Protein AF-A0A3B9KBN5-F1 (afdb_monomer)

pLDDT: mean 78.49, std 19.07, range [27.77, 95.31]

Structure (mmCIF, N/CA/C/O backbone):
data_AF-A0A3B9KBN5-F1
#
_entry.id   AF-A0A3B9KBN5-F1
#
loop_
_atom_site.group_PDB
_atom_site.id
_atom_site.type_symbol
_atom_site.label_atom_id
_atom_site.label_alt_id
_atom_site.label_comp_id
_atom_site.label_asym_id
_atom_site.label_entity_id
_atom_site.label_seq_id
_atom_site.pdbx_PDB_ins_code
_atom_site.Cartn_x
_atom_site.Cartn_y
_atom_site.Cartn_z
_atom_site.occupancy
_atom_site.B_iso_or_equiv
_atom_site.auth_seq_id
_atom_site.auth_comp_id
_atom_site.auth_asym_id
_atom_site.auth_atom_id
_atom_site.pdbx_PDB_model_num
ATOM 1 N N . MET A 1 1 ? -40.765 21.516 -0.594 1.00 43.62 1 MET A N 1
ATOM 2 C CA . MET A 1 1 ? -40.852 21.169 -2.028 1.00 43.62 1 MET A CA 1
ATOM 3 C C . MET A 1 1 ? -39.940 22.103 -2.797 1.00 43.62 1 MET A C 1
ATOM 5 O O . MET A 1 1 ? -40.285 23.264 -2.898 1.00 43.62 1 MET A O 1
ATOM 9 N N . GLN A 1 2 ? -38.782 21.609 -3.236 1.00 38.38 2 GLN A N 1
ATOM 10 C CA . GLN A 1 2 ? -38.141 21.842 -4.542 1.00 38.38 2 GLN A CA 1
ATOM 11 C C . GLN A 1 2 ? -36.671 21.422 -4.439 1.00 38.38 2 GLN A C 1
ATOM 13 O O . GLN A 1 2 ? -35.808 22.155 -3.969 1.00 38.38 2 GLN A O 1
ATOM 18 N N . ASN A 1 3 ? -36.448 20.170 -4.850 1.00 27.83 3 ASN A N 1
ATOM 19 C CA . ASN A 1 3 ? -35.170 19.643 -5.303 1.00 27.83 3 ASN A CA 1
ATOM 20 C C . ASN A 1 3 ? -34.614 20.549 -6.402 1.00 27.83 3 ASN A C 1
ATOM 22 O O . ASN A 1 3 ? -35.340 20.846 -7.351 1.00 27.83 3 ASN A O 1
ATOM 26 N N . ASN A 1 4 ? -33.321 20.859 -6.351 1.00 32.03 4 ASN A N 1
ATOM 27 C CA . ASN A 1 4 ? -32.584 21.077 -7.585 1.00 32.03 4 ASN A CA 1
ATOM 28 C C . ASN A 1 4 ? -31.226 20.376 -7.512 1.00 32.03 4 ASN A C 1
ATOM 30 O O . ASN A 1 4 ? -30.343 20.730 -6.733 1.00 32.03 4 ASN A O 1
ATOM 34 N N . LEU A 1 5 ? -31.157 19.301 -8.289 1.00 34.91 5 LEU A N 1
ATOM 35 C CA . LEU A 1 5 ? -30.059 18.368 -8.447 1.00 34.91 5 LEU A CA 1
ATOM 36 C C . LEU A 1 5 ? -29.021 19.035 -9.360 1.00 34.91 5 LEU A C 1
ATOM 38 O O . LEU A 1 5 ? -29.309 19.301 -10.525 1.00 34.91 5 LEU A O 1
ATOM 42 N N . ALA A 1 6 ? -27.832 19.333 -8.839 1.00 43.59 6 ALA A N 1
ATOM 43 C CA . ALA A 1 6 ? -26.711 19.752 -9.674 1.00 43.59 6 ALA A CA 1
ATOM 44 C C . ALA A 1 6 ? -26.262 18.573 -10.569 1.00 43.59 6 ALA A C 1
ATOM 46 O O . ALA A 1 6 ? -26.246 17.428 -10.102 1.00 43.59 6 ALA A O 1
ATOM 47 N N . PRO A 1 7 ? -25.926 18.818 -11.847 1.00 32.06 7 PRO A N 1
ATOM 48 C CA . PRO A 1 7 ? -25.673 17.765 -12.823 1.00 32.06 7 PRO A CA 1
ATOM 49 C C . PRO A 1 7 ? -24.363 17.019 -12.532 1.00 32.06 7 PRO 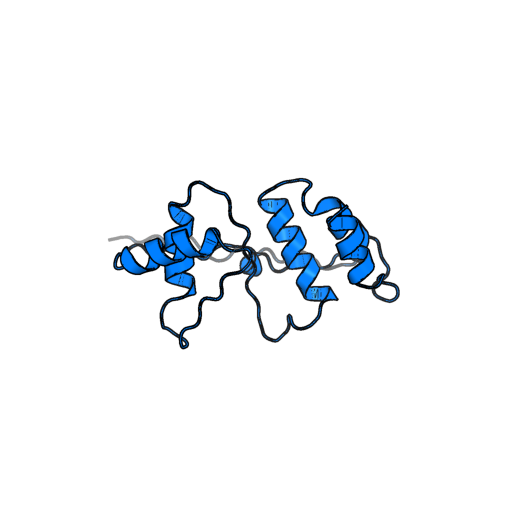A C 1
ATOM 51 O O . PRO A 1 7 ? -23.339 17.617 -12.210 1.00 32.06 7 PRO A O 1
ATOM 54 N N . ARG A 1 8 ? -24.424 15.690 -12.664 1.00 38.19 8 ARG A N 1
ATOM 55 C CA . ARG A 1 8 ? -23.350 14.717 -12.411 1.00 38.19 8 ARG A CA 1
ATOM 56 C C . ARG A 1 8 ? -22.562 14.307 -13.660 1.00 38.19 8 ARG A C 1
ATOM 58 O O . ARG A 1 8 ? -21.878 13.296 -13.610 1.00 38.19 8 ARG A O 1
ATOM 65 N N . ASP A 1 9 ? -22.592 15.092 -14.732 1.00 37.94 9 ASP A N 1
ATOM 66 C CA . ASP A 1 9 ? -21.928 14.730 -15.985 1.00 37.94 9 ASP A CA 1
ATOM 67 C C . ASP A 1 9 ? -21.061 15.876 -16.510 1.00 37.94 9 ASP A C 1
ATOM 69 O O . ASP A 1 9 ? -21.523 16.787 -17.191 1.00 37.94 9 ASP A O 1
ATOM 73 N N . ALA A 1 10 ? -19.773 15.805 -16.182 1.00 27.77 10 ALA A N 1
ATOM 74 C CA . ALA A 1 10 ? -18.708 16.500 -16.895 1.00 27.77 10 ALA A CA 1
ATOM 75 C C . ALA A 1 10 ? -17.450 15.617 -16.892 1.00 27.77 10 ALA A C 1
ATOM 77 O O . ALA A 1 10 ? -16.404 15.973 -16.354 1.00 27.77 10 ALA A O 1
ATOM 78 N N . LEU A 1 11 ? -17.565 14.420 -17.477 1.00 34.41 11 LEU A N 1
ATOM 79 C CA . LEU A 1 11 ? -16.399 13.697 -17.978 1.00 34.41 11 LEU A CA 1
ATOM 80 C C . LEU A 1 11 ? -15.958 14.413 -19.255 1.00 34.41 11 LEU A C 1
ATOM 82 O O . LEU A 1 11 ? -16.526 14.209 -20.328 1.00 34.41 11 LEU A O 1
ATOM 86 N N . ALA A 1 12 ? -14.985 15.311 -19.108 1.00 38.97 12 ALA A N 1
ATOM 87 C CA . ALA A 1 12 ?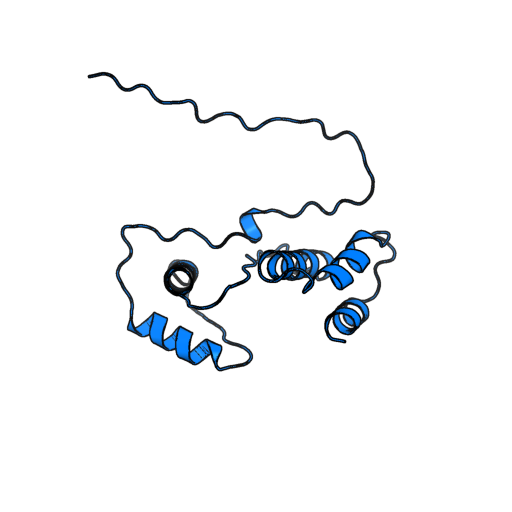 -14.330 15.963 -20.225 1.00 38.97 12 ALA A CA 1
ATOM 88 C C . ALA A 1 12 ? -13.713 14.893 -21.138 1.00 38.97 12 ALA A C 1
ATOM 90 O O . ALA A 1 12 ? -12.727 14.241 -20.799 1.00 38.97 12 ALA A O 1
ATOM 91 N N . SER A 1 13 ? -14.344 14.712 -22.296 1.00 40.00 13 SER A N 1
ATOM 92 C CA . SER A 1 13 ? -13.723 14.117 -23.470 1.00 40.00 13 SER A CA 1
ATOM 93 C C . SER A 1 13 ? -12.704 15.127 -23.994 1.00 40.00 13 SER A C 1
ATOM 95 O O . SER A 1 13 ? -13.081 16.223 -24.398 1.00 40.00 13 SER A O 1
ATOM 97 N N . GLY A 1 14 ? -11.425 14.771 -23.923 1.00 33.53 14 GLY A N 1
ATOM 98 C CA . GLY A 1 14 ? -10.310 15.541 -24.463 1.00 33.53 14 GLY A CA 1
ATOM 99 C C . GLY A 1 14 ? -9.365 14.608 -25.210 1.00 33.53 14 GLY A C 1
ATOM 100 O O . GLY A 1 14 ? -8.537 13.940 -24.603 1.00 33.53 14 GLY A O 1
ATOM 101 N N . ASP A 1 15 ? -9.578 14.520 -26.519 1.00 33.00 15 ASP A N 1
ATOM 102 C CA . ASP A 1 15 ? -8.578 14.412 -27.582 1.00 33.00 15 ASP A CA 1
ATOM 103 C C . ASP A 1 15 ? -7.315 13.580 -27.304 1.00 33.00 15 ASP A C 1
ATOM 105 O O . ASP A 1 15 ? -6.240 14.082 -26.982 1.00 33.00 15 ASP A O 1
ATOM 109 N N . THR A 1 16 ? -7.407 12.277 -27.571 1.00 42.69 16 THR A N 1
ATOM 110 C CA . THR A 1 16 ? -6.244 11.395 -27.733 1.00 42.69 16 THR A CA 1
ATOM 111 C C . THR A 1 16 ? -5.697 11.524 -29.154 1.00 42.69 16 THR A C 1
ATOM 113 O O . THR A 1 16 ? -6.005 10.730 -30.042 1.00 42.69 16 THR A O 1
ATOM 116 N N . LYS A 1 17 ? -4.850 12.532 -29.384 1.00 33.28 17 LYS A N 1
ATOM 117 C CA . LYS A 1 17 ? -3.999 12.589 -30.579 1.00 33.28 17 LYS A CA 1
ATOM 118 C C . LYS A 1 17 ? -2.528 12.730 -30.193 1.00 33.28 17 LYS A C 1
ATOM 120 O O . LYS A 1 17 ? -2.010 13.831 -30.111 1.00 33.28 17 LYS A O 1
ATOM 125 N N . GLY A 1 18 ? -1.916 11.558 -30.007 1.00 35.50 18 GLY A N 1
ATOM 126 C CA . GLY A 1 18 ? -0.501 11.223 -30.188 1.00 35.50 18 GLY A CA 1
ATOM 127 C C . GLY A 1 18 ? 0.533 12.027 -29.409 1.00 35.50 18 GLY A C 1
ATOM 128 O O . GLY A 1 18 ? 0.810 13.143 -29.810 1.00 35.50 18 GLY A O 1
ATOM 129 N N . LEU A 1 19 ? 1.190 11.387 -28.433 1.00 36.09 19 LEU A N 1
ATOM 130 C CA . LEU A 1 19 ? 2.587 11.610 -28.034 1.00 36.09 19 LEU A CA 1
ATOM 131 C C . LEU A 1 19 ? 3.127 10.324 -27.371 1.00 36.09 19 LEU A C 1
ATOM 133 O O . LEU A 1 19 ? 2.434 9.609 -26.654 1.00 36.09 19 LEU A O 1
ATOM 137 N N . THR A 1 20 ? 4.359 10.003 -27.717 1.00 38.78 20 THR A N 1
ATOM 138 C CA . THR A 1 20 ? 5.161 8.819 -27.412 1.00 38.78 20 THR A CA 1
ATOM 139 C C . THR A 1 20 ? 5.283 8.525 -25.902 1.00 38.78 20 THR A C 1
ATOM 141 O O . THR A 1 20 ? 5.641 9.410 -25.139 1.00 38.78 20 THR A O 1
ATOM 144 N N . GLY A 1 21 ? 5.068 7.276 -25.467 1.00 45.06 21 GLY A N 1
ATOM 145 C CA . GLY A 1 21 ? 5.679 6.734 -24.237 1.00 45.06 21 GLY A CA 1
ATOM 146 C C . GLY A 1 21 ? 5.040 7.020 -22.867 1.00 45.06 21 GLY A C 1
ATOM 147 O O . GLY A 1 21 ? 5.563 6.527 -21.870 1.00 45.06 21 GLY A O 1
ATOM 148 N N . GLU A 1 22 ? 3.919 7.735 -22.752 1.00 52.19 22 GLU A N 1
ATOM 149 C CA . GLU A 1 22 ? 3.298 7.939 -21.433 1.00 52.19 22 GLU A CA 1
ATOM 150 C C . GLU A 1 22 ? 2.517 6.697 -20.975 1.00 52.19 22 GLU A C 1
ATOM 152 O O . GLU A 1 22 ? 1.424 6.384 -21.455 1.00 52.19 22 GLU A O 1
ATOM 157 N N . ARG A 1 23 ? 3.081 5.958 -20.016 1.00 67.94 23 ARG A N 1
ATOM 158 C CA . ARG A 1 23 ? 2.383 4.854 -19.351 1.00 67.94 23 ARG A CA 1
ATOM 159 C C . ARG A 1 23 ? 1.262 5.419 -18.473 1.00 67.94 23 ARG A C 1
ATOM 161 O O . ARG A 1 23 ? 1.494 5.797 -17.328 1.00 67.94 23 ARG A O 1
ATOM 168 N N . LEU A 1 24 ? 0.045 5.457 -19.012 1.00 77.50 24 LEU A N 1
ATOM 169 C CA . LEU A 1 24 ? -1.150 5.886 -18.283 1.00 77.50 24 LEU A CA 1
ATOM 170 C C . LEU A 1 24 ? -1.410 4.963 -17.082 1.00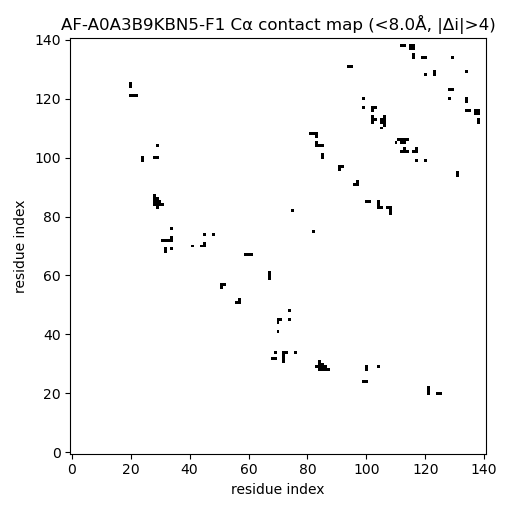 77.50 24 LEU A C 1
ATOM 172 O O . LEU A 1 24 ? -1.663 3.768 -17.240 1.00 77.50 24 LEU A O 1
ATOM 176 N N . LEU A 1 25 ? -1.358 5.531 -15.876 1.00 84.06 25 LEU A N 1
ATOM 177 C CA . LEU A 1 25 ? -1.688 4.839 -14.632 1.00 84.06 25 LEU A CA 1
ATOM 178 C C . LEU A 1 25 ? -3.112 5.161 -14.200 1.00 84.06 25 LEU A C 1
ATOM 180 O O . LEU A 1 25 ? -3.545 6.315 -14.215 1.00 84.06 25 LEU A O 1
ATOM 184 N N . LEU A 1 26 ? -3.829 4.141 -13.735 1.00 88.94 26 LEU A N 1
ATOM 185 C CA . LEU A 1 26 ? -5.162 4.339 -13.192 1.00 88.94 26 LEU A CA 1
ATOM 186 C C . LEU A 1 26 ? -5.075 4.908 -11.770 1.00 88.94 26 LEU A C 1
ATOM 188 O O . LEU A 1 26 ? -4.696 4.217 -10.826 1.00 88.94 26 LEU A O 1
ATOM 192 N N . VAL A 1 27 ? -5.469 6.171 -11.603 1.00 87.94 27 VAL A N 1
ATOM 193 C CA . VAL A 1 27 ? -5.372 6.886 -10.317 1.00 87.94 27 VAL A CA 1
ATOM 194 C C . VAL A 1 27 ? -6.157 6.196 -9.198 1.00 87.94 27 VAL A C 1
ATOM 196 O O . VAL A 1 27 ? -5.722 6.225 -8.049 1.00 87.94 27 VAL A O 1
ATOM 199 N N . THR A 1 28 ? -7.270 5.529 -9.514 1.00 89.62 28 THR A N 1
ATOM 200 C CA . THR A 1 28 ? -8.092 4.817 -8.522 1.00 89.62 28 THR A CA 1
ATOM 201 C C . THR A 1 28 ? -7.373 3.625 -7.891 1.00 89.62 28 THR A C 1
ATOM 203 O O . THR A 1 28 ? -7.668 3.292 -6.746 1.00 89.62 28 THR A O 1
ATOM 206 N N . LYS A 1 29 ? -6.381 3.025 -8.568 1.00 91.31 29 LYS A N 1
ATOM 207 C CA . LYS A 1 29 ? -5.532 1.982 -7.968 1.00 91.31 29 LYS A CA 1
ATOM 208 C C . LYS A 1 29 ? -4.626 2.524 -6.870 1.00 91.31 29 LYS A C 1
ATOM 210 O O . LYS A 1 29 ? -4.196 1.755 -6.021 1.00 91.31 29 LYS A O 1
ATOM 215 N N . LEU A 1 30 ? -4.373 3.828 -6.871 1.00 92.94 30 LEU A N 1
ATOM 216 C CA . LEU A 1 30 ? -3.447 4.502 -5.967 1.00 92.94 30 LEU A CA 1
ATOM 217 C C . LEU A 1 30 ? -4.146 5.260 -4.829 1.00 92.94 30 LEU A C 1
ATOM 219 O O . LEU A 1 30 ? -3.482 5.907 -4.024 1.00 92.94 30 LEU A O 1
ATOM 223 N N . ALA A 1 31 ? -5.479 5.237 -4.788 1.00 92.44 31 ALA A N 1
ATOM 224 C CA . ALA A 1 31 ? -6.266 5.936 -3.782 1.00 92.44 31 ALA A CA 1
ATOM 225 C C . ALA A 1 31 ? -6.654 4.985 -2.645 1.00 92.44 31 ALA A C 1
ATOM 227 O O . ALA A 1 31 ? -7.178 3.897 -2.894 1.00 92.44 31 ALA A O 1
ATOM 228 N N . ILE A 1 32 ? -6.452 5.422 -1.398 1.00 92.69 32 ILE A N 1
ATOM 229 C CA . ILE A 1 32 ? -6.994 4.727 -0.227 1.00 92.69 32 ILE A CA 1
ATOM 230 C C . ILE A 1 32 ? -8.528 4.808 -0.308 1.00 92.69 32 ILE A C 1
ATOM 232 O O . ILE A 1 32 ? -9.069 5.911 -0.438 1.00 92.69 32 ILE A O 1
ATOM 236 N N . PRO A 1 33 ? -9.255 3.676 -0.251 1.00 91.25 33 PRO A N 1
ATOM 237 C CA . PRO A 1 33 ? -10.711 3.702 -0.294 1.00 91.25 33 PRO A CA 1
ATOM 238 C C . PRO A 1 33 ? -11.279 4.489 0.894 1.00 91.25 33 PRO A C 1
ATOM 240 O O . PRO A 1 33 ? -10.828 4.255 2.019 1.00 91.25 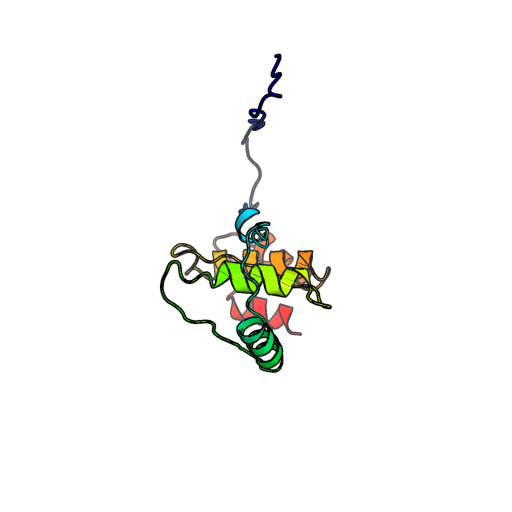33 PRO A O 1
ATOM 243 N N . PRO A 1 34 ? -12.270 5.374 0.679 1.00 88.94 34 PRO A N 1
ATOM 244 C CA . PRO A 1 34 ? -12.826 6.195 1.745 1.00 88.94 34 PRO A CA 1
ATOM 245 C C . PRO A 1 34 ? -13.527 5.333 2.797 1.00 88.94 34 PRO A C 1
ATOM 247 O O . PRO A 1 34 ? -14.198 4.342 2.478 1.00 88.94 34 PRO A O 1
ATOM 250 N N . VAL A 1 35 ? -13.394 5.739 4.055 1.00 88.12 35 VAL A N 1
ATOM 251 C CA . VAL A 1 35 ? -14.096 5.120 5.178 1.00 88.12 35 VAL A CA 1
ATOM 252 C C . VAL A 1 35 ? -15.565 5.541 5.125 1.00 88.12 35 VAL A C 1
ATOM 254 O O . VAL A 1 35 ? -15.899 6.687 4.829 1.00 88.12 35 VAL A O 1
ATOM 257 N N . ARG A 1 36 ? -16.477 4.587 5.337 1.00 83.69 36 ARG A N 1
ATOM 258 C CA . ARG A 1 36 ? -17.919 4.873 5.389 1.00 83.69 36 ARG A CA 1
ATOM 259 C C . ARG A 1 36 ? -18.302 5.290 6.807 1.00 83.69 36 ARG A C 1
ATOM 261 O O . ARG A 1 36 ? -17.822 4.676 7.753 1.00 83.69 36 ARG A O 1
ATOM 268 N N . SER A 1 37 ? -19.217 6.251 6.936 1.00 75.31 37 SER A N 1
ATOM 269 C CA . SER A 1 37 ? -19.706 6.769 8.227 1.00 75.31 37 SER A CA 1
ATOM 270 C C . SER A 1 37 ? -20.297 5.695 9.141 1.00 75.31 37 SER A C 1
ATOM 272 O O . SER A 1 37 ? -20.204 5.798 10.358 1.00 75.31 37 SER A O 1
ATOM 274 N N . ASP A 1 38 ? -20.866 4.639 8.561 1.00 82.56 38 ASP A N 1
ATOM 275 C CA . ASP A 1 38 ? -21.636 3.629 9.295 1.00 82.56 38 ASP A CA 1
ATO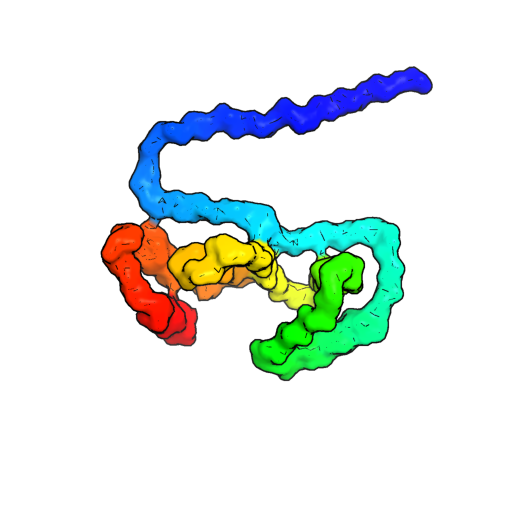M 276 C C . ASP A 1 38 ? -20.764 2.428 9.712 1.00 82.56 38 ASP A C 1
ATOM 278 O O . ASP A 1 38 ? -21.229 1.289 9.827 1.00 82.56 38 ASP A O 1
ATOM 282 N N . LEU A 1 39 ? -19.458 2.652 9.879 1.00 84.12 39 LEU A N 1
ATOM 283 C CA . LEU A 1 39 ? -18.517 1.600 10.222 1.00 84.12 39 LEU A CA 1
ATOM 284 C C . LEU A 1 39 ? -18.649 1.191 11.693 1.00 84.12 39 LEU A C 1
ATOM 286 O O . LEU A 1 39 ? -18.473 1.988 12.609 1.00 84.12 39 LEU A O 1
ATOM 290 N N . VAL A 1 40 ? -18.848 -0.104 11.935 1.00 85.69 40 VAL A N 1
ATOM 291 C CA . VAL A 1 40 ? -18.710 -0.667 13.282 1.00 85.69 40 VAL A CA 1
ATOM 292 C C . VAL A 1 40 ? -17.234 -0.668 13.678 1.00 85.69 40 VAL A C 1
ATOM 294 O O . VAL A 1 40 ? -16.419 -1.322 13.020 1.00 85.69 40 VAL A O 1
ATOM 297 N N . ALA A 1 41 ? -16.901 0.014 14.775 1.00 83.50 41 ALA A N 1
ATOM 298 C CA . ALA A 1 41 ? -15.550 0.050 15.322 1.00 83.50 41 ALA A CA 1
ATOM 299 C C . ALA A 1 41 ? -15.040 -1.363 15.668 1.00 83.50 41 ALA A C 1
ATOM 301 O O . ALA A 1 41 ? -15.728 -2.165 16.305 1.00 83.50 41 ALA A O 1
ATOM 302 N N . ARG A 1 42 ? -13.806 -1.680 15.255 1.00 87.25 42 ARG A N 1
ATOM 303 C CA . ARG A 1 42 ? -13.163 -2.992 15.473 1.00 87.25 42 ARG A CA 1
ATOM 304 C C . ARG A 1 42 ? -11.778 -2.835 16.114 1.00 87.25 42 ARG A C 1
ATOM 306 O O . ARG A 1 42 ? -10.786 -3.234 15.500 1.00 87.25 42 ARG A O 1
ATOM 313 N N . PRO A 1 43 ? -11.692 -2.324 17.357 1.00 87.19 43 PRO A N 1
ATOM 314 C CA . PRO A 1 43 ? -10.419 -1.996 18.006 1.00 87.19 43 PRO A CA 1
ATOM 315 C C . PRO A 1 43 ? -9.469 -3.197 18.104 1.00 87.19 43 PRO A C 1
ATOM 317 O O . PRO A 1 43 ? -8.271 -3.065 17.899 1.00 87.19 43 PRO A O 1
ATOM 320 N N . ARG A 1 44 ? -9.998 -4.411 18.310 1.00 91.19 44 ARG A N 1
ATOM 321 C CA . ARG A 1 44 ? -9.174 -5.631 18.340 1.00 91.19 44 ARG A CA 1
ATOM 322 C C . ARG A 1 44 ? -8.391 -5.855 17.039 1.00 91.19 44 ARG A C 1
ATOM 324 O O . ARG A 1 44 ? -7.262 -6.330 17.094 1.00 91.19 44 ARG A O 1
ATOM 331 N N . LEU A 1 45 ? -8.989 -5.566 15.880 1.00 89.62 45 LEU A N 1
ATOM 332 C CA . LEU A 1 45 ? -8.323 -5.760 14.588 1.00 89.62 45 LEU A CA 1
ATOM 333 C C . LEU A 1 45 ? -7.314 -4.648 14.315 1.00 89.62 45 LEU A C 1
ATOM 335 O O . LEU A 1 45 ? -6.206 -4.944 13.883 1.00 89.62 45 LEU A O 1
ATOM 339 N N . THR A 1 46 ? -7.660 -3.396 14.617 1.00 88.56 46 THR A N 1
ATOM 340 C CA . THR A 1 46 ? -6.731 -2.272 14.443 1.00 88.56 46 THR A CA 1
ATOM 341 C C . THR A 1 46 ? -5.507 -2.412 15.352 1.00 88.56 46 THR A C 1
ATOM 343 O O . THR A 1 46 ? -4.386 -2.196 14.901 1.00 88.56 46 THR A O 1
ATOM 346 N N . SER A 1 47 ? -5.666 -2.914 16.584 1.00 89.81 47 SER A N 1
ATOM 347 C CA . SER A 1 47 ? -4.526 -3.259 17.446 1.00 89.81 47 SER A CA 1
ATOM 348 C C . SER A 1 47 ? -3.626 -4.347 16.846 1.00 89.81 47 SER A C 1
ATOM 350 O O . SER A 1 47 ? -2.407 -4.271 16.978 1.00 89.81 47 SER A O 1
ATOM 352 N N . GLN A 1 48 ? -4.187 -5.353 16.163 1.00 91.69 48 GLN A N 1
ATOM 353 C CA . GLN A 1 48 ? -3.374 -6.366 15.476 1.00 91.69 48 GLN A CA 1
ATOM 354 C C . GLN A 1 48 ? -2.608 -5.782 14.283 1.00 91.69 48 GLN A C 1
ATOM 356 O O . GLN A 1 48 ? -1.460 -6.163 14.068 1.00 91.69 48 GLN A O 1
ATOM 361 N N . LEU A 1 49 ? -3.198 -4.831 13.552 1.00 91.56 49 LEU A N 1
ATOM 362 C CA . LEU A 1 49 ? -2.500 -4.106 12.484 1.00 91.56 49 LEU A CA 1
ATOM 363 C C . LEU A 1 49 ? -1.320 -3.294 13.029 1.00 91.56 49 LEU A C 1
ATOM 365 O O . LEU A 1 49 ? -0.230 -3.350 12.463 1.00 91.56 49 LEU A O 1
ATOM 369 N N . GLN A 1 50 ? -1.498 -2.643 14.181 1.00 90.81 50 GLN A N 1
ATOM 370 C CA . GLN A 1 50 ? -0.432 -1.899 14.856 1.00 90.81 50 GLN A CA 1
ATOM 371 C C . GLN A 1 50 ? 0.754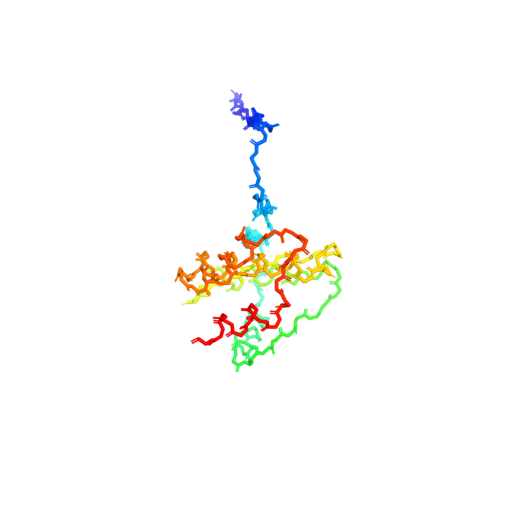 -2.787 15.266 1.00 90.81 50 GLN A C 1
ATOM 373 O O . GLN A 1 50 ? 1.905 -2.359 15.233 1.00 90.81 50 GLN A O 1
ATOM 378 N N . LEU A 1 51 ? 0.495 -4.037 15.652 1.00 91.44 51 LEU A N 1
ATOM 379 C CA . LEU A 1 51 ? 1.562 -5.008 15.909 1.00 91.44 51 LEU A CA 1
ATOM 380 C C . LEU A 1 51 ? 2.194 -5.510 14.603 1.00 91.44 51 LEU A C 1
ATOM 382 O O . LEU A 1 51 ? 3.397 -5.762 14.553 1.00 91.44 51 LEU A O 1
ATOM 386 N N . GLY A 1 52 ? 1.395 -5.634 13.542 1.00 90.19 52 GLY A N 1
ATOM 387 C CA . GLY A 1 52 ? 1.840 -6.075 12.221 1.00 90.19 52 GLY A CA 1
ATOM 388 C C . GLY A 1 52 ? 2.851 -5.133 11.564 1.00 90.19 52 GLY A C 1
ATOM 389 O O . GLY A 1 52 ? 3.806 -5.608 10.954 1.00 90.19 52 GLY A O 1
ATOM 390 N N . ILE A 1 53 ? 2.715 -3.813 11.729 1.00 90.88 53 ILE A N 1
ATOM 391 C CA . ILE A 1 53 ? 3.676 -2.849 11.152 1.00 90.88 53 ILE A CA 1
ATOM 392 C C . ILE A 1 53 ? 5.075 -2.917 11.765 1.00 90.88 53 ILE A C 1
ATOM 394 O O . ILE A 1 53 ? 6.022 -2.397 11.189 1.00 90.88 53 ILE A O 1
ATOM 398 N N . GLN A 1 54 ? 5.232 -3.573 12.917 1.00 90.50 54 GLN A N 1
ATOM 399 C CA . GLN A 1 54 ? 6.551 -3.805 13.510 1.00 90.50 54 GLN A CA 1
ATOM 400 C C . GLN A 1 54 ? 7.317 -4.936 12.807 1.00 90.50 54 GLN A C 1
ATOM 402 O O . GLN A 1 54 ? 8.443 -5.256 13.183 1.00 90.50 54 GLN A O 1
ATOM 407 N N . ARG A 1 55 ? 6.701 -5.594 11.818 1.00 91.56 55 ARG A N 1
ATOM 408 C CA . ARG A 1 55 ? 7.308 -6.652 11.010 1.00 91.56 55 ARG A CA 1
ATOM 409 C C . ARG A 1 55 ? 7.622 -6.117 9.610 1.00 91.56 55 ARG A C 1
ATOM 411 O O . ARG A 1 55 ? 6.866 -5.298 9.100 1.00 91.56 55 ARG A O 1
ATOM 418 N N . PRO A 1 56 ? 8.677 -6.629 8.950 1.00 89.19 56 PRO A N 1
ATOM 419 C CA . PRO A 1 56 ? 9.036 -6.204 7.594 1.00 89.19 56 PRO A CA 1
ATOM 420 C C . PRO A 1 56 ? 7.956 -6.537 6.555 1.00 89.19 56 PRO A C 1
ATOM 422 O O . PRO A 1 56 ? 7.899 -5.915 5.500 1.00 89.19 56 PRO A O 1
ATOM 425 N N . PHE A 1 57 ? 7.096 -7.519 6.843 1.00 91.81 57 PHE A N 1
ATOM 426 C CA . PHE A 1 57 ? 5.979 -7.898 5.990 1.00 91.81 57 PHE A CA 1
ATOM 427 C C . PHE A 1 57 ? 4.831 -8.468 6.827 1.00 91.81 57 PHE A C 1
ATOM 429 O O . PHE A 1 57 ? 5.050 -9.327 7.685 1.00 91.81 57 PHE A O 1
ATOM 436 N N . THR A 1 58 ? 3.608 -8.016 6.546 1.00 92.75 58 THR A N 1
ATOM 437 C CA . THR A 1 58 ? 2.378 -8.497 7.186 1.00 92.75 58 THR A CA 1
ATOM 438 C C . THR A 1 58 ? 1.330 -8.813 6.125 1.00 92.75 58 THR A C 1
ATOM 440 O O . THR A 1 58 ? 0.969 -7.956 5.323 1.00 92.75 58 THR A O 1
ATOM 443 N N . LEU A 1 59 ? 0.808 -10.043 6.149 1.00 93.00 59 LEU A N 1
ATOM 444 C CA . LEU A 1 59 ? -0.264 -10.500 5.265 1.00 93.00 59 LEU A CA 1
ATOM 445 C C . LEU A 1 59 ? -1.598 -10.544 6.014 1.00 93.00 59 LEU A C 1
ATOM 447 O O . LEU A 1 59 ? -1.716 -11.186 7.057 1.00 93.00 59 LEU A O 1
ATOM 451 N N . ILE A 1 60 ? -2.629 -9.928 5.437 1.00 91.56 60 ILE A N 1
ATOM 452 C CA . ILE A 1 60 ? -4.000 -9.979 5.955 1.00 91.56 60 ILE A CA 1
ATOM 453 C C . ILE A 1 60 ? -4.832 -10.885 5.048 1.00 91.56 60 ILE A C 1
ATOM 455 O O . ILE A 1 60 ? -5.184 -10.513 3.927 1.00 91.56 60 ILE A O 1
ATOM 459 N N . ALA A 1 61 ? -5.186 -12.068 5.547 1.00 92.19 61 ALA A N 1
ATOM 460 C CA . ALA A 1 61 ? -5.986 -13.050 4.822 1.00 92.19 61 ALA A CA 1
ATOM 461 C C . ALA A 1 61 ? -7.395 -13.178 5.423 1.00 92.19 61 ALA A C 1
ATOM 463 O O . ALA A 1 61 ? -7.565 -13.345 6.627 1.00 92.19 61 ALA A O 1
ATOM 464 N N . ALA A 1 62 ? -8.415 -13.102 4.568 1.00 89.44 62 ALA A N 1
ATOM 465 C CA . ALA A 1 62 ? -9.818 -13.354 4.902 1.00 89.44 62 ALA A CA 1
ATOM 466 C C . ALA A 1 62 ? -10.615 -13.588 3.605 1.00 89.44 62 ALA A C 1
ATOM 468 O O . ALA A 1 62 ? -10.190 -13.094 2.550 1.00 89.44 62 ALA A O 1
ATOM 469 N N . PRO A 1 63 ? -11.783 -14.252 3.644 1.00 89.81 63 PRO A N 1
ATOM 470 C CA . PRO A 1 63 ? -12.615 -14.435 2.456 1.00 89.81 63 PRO A CA 1
ATOM 471 C C . PRO A 1 63 ? -13.093 -13.107 1.841 1.00 89.81 63 PRO A C 1
ATOM 473 O O . PRO A 1 63 ? -12.953 -12.018 2.421 1.00 89.81 63 PRO A O 1
ATOM 476 N N . ALA A 1 64 ? -13.637 -13.173 0.626 1.00 86.44 64 ALA A N 1
ATOM 477 C CA . ALA A 1 64 ? -14.261 -12.015 -0.010 1.00 86.44 64 ALA A CA 1
ATOM 478 C C . ALA A 1 64 ? -15.423 -11.488 0.854 1.00 86.44 64 ALA A C 1
ATOM 480 O O . ALA A 1 64 ? -16.127 -12.261 1.496 1.00 86.44 64 ALA A O 1
ATOM 481 N N . GLY A 1 65 ? -15.590 -10.165 0.921 1.00 85.44 65 GLY A N 1
ATOM 482 C CA . GLY A 1 65 ? -16.657 -9.530 1.708 1.00 85.44 65 GLY A CA 1
ATOM 483 C C . GLY A 1 65 ? -16.392 -9.367 3.213 1.00 85.44 65 GLY A C 1
ATOM 484 O O . GLY A 1 65 ? -17.118 -8.628 3.864 1.00 85.44 65 GLY A O 1
ATOM 485 N N . PHE A 1 66 ? -15.319 -9.937 3.776 1.00 86.75 66 PHE A N 1
ATOM 486 C CA . PHE A 1 66 ? -15.005 -9.820 5.217 1.00 86.75 66 PHE A CA 1
ATOM 487 C C . PHE A 1 66 ? -14.453 -8.448 5.657 1.00 86.75 66 PHE A C 1
ATOM 489 O O . PHE A 1 66 ? -14.047 -8.279 6.803 1.00 86.75 66 PHE A O 1
ATOM 496 N N . GLY A 1 67 ? -14.412 -7.460 4.759 1.00 87.56 67 GLY A N 1
ATOM 497 C CA . GLY A 1 67 ? -14.034 -6.089 5.111 1.00 87.56 67 GLY A CA 1
ATOM 498 C C . GLY A 1 67 ? -12.537 -5.852 5.327 1.00 87.56 67 GLY A C 1
ATOM 499 O O . GLY A 1 67 ? -12.188 -4.909 6.023 1.00 87.56 67 GLY A O 1
ATOM 500 N N . LYS A 1 68 ? -11.641 -6.656 4.730 1.00 92.88 68 LYS A N 1
ATOM 501 C CA . LYS A 1 68 ? -10.173 -6.457 4.814 1.00 92.88 68 LYS A CA 1
ATOM 502 C C . LYS A 1 68 ? -9.762 -5.025 4.461 1.00 92.88 68 LYS A C 1
ATOM 504 O O . LYS A 1 68 ? -9.146 -4.337 5.265 1.00 92.88 68 LYS A O 1
ATOM 509 N N . THR A 1 69 ? -10.170 -4.580 3.273 1.00 89.94 69 THR A N 1
ATOM 510 C CA . THR A 1 69 ? -9.936 -3.223 2.771 1.00 89.94 69 THR A CA 1
ATOM 511 C C . THR A 1 69 ? -10.552 -2.186 3.695 1.00 89.94 69 THR A C 1
ATOM 513 O O . THR A 1 69 ? -9.923 -1.189 4.000 1.00 89.94 69 THR A O 1
ATOM 516 N N . THR A 1 70 ? -11.756 -2.453 4.199 1.00 90.94 70 THR A N 1
ATOM 517 C CA . THR A 1 70 ? -12.466 -1.547 5.099 1.00 90.94 70 THR A CA 1
ATOM 518 C C . THR A 1 70 ? -11.731 -1.350 6.425 1.00 90.94 70 THR A C 1
ATOM 520 O O . THR A 1 70 ? -11.597 -0.222 6.879 1.00 90.94 70 THR A O 1
ATOM 523 N N . VAL A 1 71 ? -11.235 -2.430 7.036 1.00 90.81 71 VAL A N 1
ATOM 524 C CA . VAL A 1 71 ? -10.466 -2.363 8.287 1.00 90.81 71 VAL A CA 1
ATOM 525 C C . VAL A 1 71 ? -9.128 -1.655 8.071 1.00 90.81 71 VAL A C 1
ATOM 527 O O . VAL A 1 71 ? -8.729 -0.876 8.928 1.00 90.81 71 VAL A O 1
ATOM 530 N N . LEU A 1 72 ? -8.461 -1.884 6.934 1.00 92.62 72 LEU A N 1
ATOM 531 C CA . LEU A 1 72 ? -7.234 -1.170 6.574 1.00 92.62 72 LEU A CA 1
ATOM 532 C C . LEU A 1 72 ? -7.478 0.329 6.371 1.00 92.62 72 LEU A C 1
ATOM 534 O O . LEU A 1 72 ? -6.781 1.122 6.987 1.00 92.62 72 LEU A O 1
ATOM 538 N N . SER A 1 73 ? -8.473 0.715 5.565 1.00 92.06 73 SER A N 1
ATOM 539 C CA . SER A 1 73 ? -8.826 2.124 5.346 1.00 92.06 73 SER A CA 1
ATOM 540 C C . SER A 1 73 ? -9.149 2.836 6.658 1.00 92.06 73 SER A C 1
ATOM 542 O O . SER A 1 73 ? -8.628 3.914 6.903 1.00 92.06 73 SER A O 1
ATOM 544 N N . ALA A 1 74 ? -9.962 2.208 7.515 1.00 90.38 74 ALA A N 1
ATOM 545 C CA . ALA A 1 74 ? -10.336 2.772 8.811 1.00 90.38 74 ALA A CA 1
ATOM 546 C C . ALA A 1 74 ? -9.140 2.925 9.754 1.00 90.38 74 ALA A C 1
ATOM 548 O O . ALA A 1 74 ? -9.042 3.899 10.482 1.00 90.38 74 ALA A O 1
ATOM 549 N N . TRP A 1 75 ? -8.214 1.967 9.748 1.00 91.44 75 TRP A N 1
ATOM 550 C CA . TRP A 1 75 ? -7.006 2.065 10.564 1.00 91.44 75 TRP A CA 1
ATOM 551 C C . TRP A 1 75 ? -6.023 3.121 10.041 1.00 91.44 75 TRP A C 1
ATOM 553 O O . TRP A 1 75 ? -5.367 3.777 10.844 1.00 91.44 75 TRP A O 1
ATOM 563 N N . LEU A 1 76 ? -5.932 3.300 8.720 1.00 92.12 76 LEU A N 1
ATOM 564 C CA . LEU A 1 76 ? -5.070 4.309 8.100 1.00 92.12 76 LEU A CA 1
ATOM 565 C C . LEU A 1 76 ? -5.591 5.743 8.266 1.00 92.12 76 LEU A C 1
ATOM 567 O O . LEU A 1 76 ? -4.785 6.665 8.225 1.00 92.12 76 LEU A O 1
ATOM 571 N N . GLU A 1 77 ? -6.898 5.936 8.456 1.00 89.12 77 GLU A N 1
ATOM 572 C CA . GLU A 1 77 ? -7.502 7.259 8.681 1.00 89.12 77 GLU A CA 1
ATOM 573 C C . GLU A 1 77 ? -6.942 7.949 9.936 1.00 89.12 77 GLU A C 1
ATOM 575 O O . GLU A 1 77 ? -6.641 9.140 9.900 1.00 89.12 77 GLU A O 1
ATOM 580 N N . ASP A 1 78 ? -6.711 7.179 11.002 1.00 84.88 78 ASP A N 1
ATOM 581 C CA . ASP A 1 78 ? -6.181 7.666 12.283 1.00 84.88 78 ASP A CA 1
ATOM 582 C C . ASP A 1 78 ? -4.672 7.392 12.463 1.00 84.88 78 ASP A C 1
ATOM 584 O O . ASP A 1 78 ? -4.115 7.579 13.551 1.00 84.88 78 ASP A O 1
ATOM 588 N N . ALA A 1 79 ? -3.985 6.890 11.431 1.00 88.75 79 ALA A N 1
ATOM 589 C CA . ALA A 1 79 ? -2.587 6.494 11.549 1.00 88.75 79 ALA A CA 1
ATOM 590 C C . ALA A 1 79 ? -1.658 7.723 11.660 1.00 88.75 79 ALA A C 1
ATOM 592 O O . ALA A 1 79 ? -1.776 8.666 10.880 1.00 88.75 79 ALA A O 1
ATOM 593 N N . PRO A 1 80 ? -0.655 7.712 12.561 1.00 88.88 80 PRO A N 1
ATOM 594 C CA . PRO A 1 80 ? 0.284 8.828 12.724 1.00 88.88 80 PRO A CA 1
ATOM 595 C C . PRO A 1 80 ? 1.376 8.872 11.639 1.00 88.88 80 PRO A C 1
ATOM 597 O O . PRO A 1 80 ? 2.370 9.581 11.786 1.00 88.88 80 PRO A O 1
ATOM 600 N N . PHE A 1 81 ? 1.243 8.073 10.581 1.00 89.62 81 PHE A N 1
ATOM 601 C CA . PHE A 1 81 ? 2.211 7.939 9.500 1.00 89.62 81 PHE A CA 1
ATOM 602 C C . PHE A 1 81 ? 1.498 7.952 8.152 1.00 89.62 81 PHE A C 1
ATOM 604 O O . PHE A 1 81 ? 0.333 7.573 8.037 1.00 89.62 81 PHE A O 1
ATOM 611 N N . SER A 1 82 ? 2.227 8.336 7.111 1.00 90.50 82 SER A N 1
ATOM 612 C CA . SER A 1 82 ? 1.709 8.313 5.749 1.00 90.50 82 SER A CA 1
ATOM 613 C C . SER A 1 82 ? 1.791 6.906 5.152 1.00 90.50 82 SER A C 1
ATOM 615 O O . SER A 1 82 ? 2.781 6.199 5.345 1.00 90.50 82 SER A O 1
ATOM 617 N N . ALA A 1 83 ? 0.770 6.502 4.395 1.00 93.12 83 ALA A N 1
ATOM 618 C CA . ALA A 1 83 ? 0.700 5.185 3.768 1.00 93.12 83 ALA A CA 1
ATOM 619 C C . ALA A 1 83 ? 0.514 5.290 2.253 1.00 93.12 83 ALA A C 1
ATOM 621 O O . ALA A 1 83 ? -0.356 6.011 1.767 1.00 93.12 83 ALA A O 1
ATOM 622 N N . ALA A 1 84 ? 1.316 4.528 1.511 1.00 94.44 84 ALA A N 1
ATOM 623 C CA . ALA A 1 84 ? 1.135 4.328 0.079 1.00 94.44 84 ALA A CA 1
ATOM 624 C C . ALA A 1 84 ? 0.150 3.177 -0.163 1.00 94.44 84 ALA A C 1
ATOM 626 O O . ALA A 1 84 ? 0.199 2.152 0.518 1.00 94.44 84 ALA A O 1
ATOM 627 N N . TRP A 1 85 ? -0.736 3.338 -1.146 1.00 95.31 85 TRP A N 1
ATOM 628 C CA . TRP A 1 85 ? -1.742 2.338 -1.493 1.00 95.31 85 TRP A CA 1
ATOM 629 C C . TRP A 1 85 ? -1.593 1.901 -2.945 1.00 95.31 85 TRP A C 1
ATOM 631 O O . TRP A 1 85 ? -1.490 2.738 -3.839 1.00 95.31 85 TRP A O 1
ATOM 641 N N . VAL A 1 86 ? -1.637 0.589 -3.179 1.00 94.81 86 VAL A N 1
ATOM 642 C CA . VAL A 1 86 ? -1.728 0.001 -4.517 1.00 94.81 86 VAL A CA 1
ATOM 643 C C . VAL A 1 86 ? -2.779 -1.103 -4.494 1.00 94.81 86 VAL A C 1
ATOM 645 O O . VAL A 1 86 ? -2.629 -2.114 -3.809 1.00 94.81 86 VAL A O 1
ATOM 648 N N . SER A 1 87 ? -3.853 -0.912 -5.253 1.00 92.88 87 SER A N 1
ATOM 649 C CA . SER A 1 87 ? -4.857 -1.943 -5.502 1.00 92.88 87 SER A CA 1
ATOM 650 C C . SER A 1 87 ? -4.388 -2.843 -6.639 1.00 92.88 87 SER A C 1
ATOM 652 O O . SER A 1 87 ? -4.176 -2.364 -7.752 1.00 92.88 87 SER A O 1
ATOM 654 N N . LEU A 1 88 ? -4.260 -4.137 -6.354 1.00 90.50 88 LEU A N 1
ATOM 655 C CA . LEU A 1 88 ? -3.825 -5.144 -7.317 1.00 90.50 88 LEU A CA 1
ATOM 656 C C . LEU A 1 88 ? -5.010 -5.934 -7.871 1.00 90.50 88 LEU A C 1
ATOM 658 O O . LEU A 1 88 ? -5.913 -6.346 -7.139 1.00 90.50 88 LEU A O 1
ATOM 662 N N . GLU A 1 89 ? -4.968 -6.184 -9.170 1.00 86.69 89 GLU A N 1
ATOM 663 C CA . GLU A 1 89 ? -5.912 -6.994 -9.929 1.00 86.69 89 GLU A CA 1
ATOM 664 C C . GLU A 1 89 ? -5.168 -8.116 -10.661 1.00 86.69 89 GLU A C 1
ATOM 666 O O . GLU A 1 89 ? -3.947 -8.101 -10.791 1.00 86.69 89 GLU A O 1
ATOM 671 N N . ARG A 1 90 ? -5.903 -9.095 -11.206 1.00 82.00 90 ARG A N 1
ATOM 672 C CA . ARG A 1 90 ? -5.287 -10.219 -11.941 1.00 82.00 90 ARG A CA 1
ATOM 673 C C . ARG A 1 90 ? -4.417 -9.777 -13.121 1.00 82.00 90 ARG A C 1
ATOM 675 O O . ARG A 1 90 ? -3.498 -10.491 -13.485 1.00 82.00 90 ARG A O 1
ATOM 682 N N . GLY A 1 91 ? -4.723 -8.631 -13.728 1.00 77.44 91 GLY A N 1
ATOM 683 C CA . GLY A 1 91 ? -3.954 -8.085 -14.849 1.00 77.44 91 GLY A CA 1
ATOM 684 C C . GLY A 1 91 ? -2.637 -7.411 -14.452 1.00 77.44 91 GLY A C 1
ATOM 685 O O . GLY A 1 91 ? -1.921 -6.958 -15.343 1.00 77.44 91 GLY A O 1
ATOM 686 N N . ASP A 1 92 ? -2.337 -7.324 -13.152 1.00 83.06 92 ASP A N 1
ATOM 687 C CA . ASP A 1 92 ? -1.126 -6.690 -12.622 1.00 83.06 92 ASP A CA 1
ATOM 688 C C . ASP A 1 92 ? -0.012 -7.708 -12.307 1.00 83.06 92 ASP A C 1
ATOM 690 O O . ASP A 1 92 ? 1.007 -7.334 -11.736 1.00 83.06 92 ASP A O 1
ATOM 694 N N . ASP A 1 93 ? -0.167 -8.972 -12.723 1.00 82.38 93 ASP A N 1
ATOM 695 C CA . ASP A 1 93 ? 0.867 -10.028 -12.667 1.00 82.38 93 ASP A CA 1
ATOM 696 C C . ASP A 1 93 ? 1.966 -9.846 -13.740 1.00 82.38 93 ASP A C 1
ATOM 698 O O . ASP A 1 93 ? 2.524 -10.786 -14.298 1.00 82.38 93 ASP A O 1
ATOM 702 N N . ASP A 1 94 ? 2.239 -8.592 -14.084 1.00 83.88 94 ASP A N 1
ATOM 703 C CA . ASP A 1 94 ? 3.275 -8.165 -15.011 1.00 83.88 94 ASP A CA 1
ATOM 704 C C . ASP A 1 94 ? 4.112 -7.118 -14.279 1.00 83.88 94 ASP A C 1
ATOM 706 O O . ASP A 1 94 ? 3.632 -6.022 -13.975 1.00 83.88 94 ASP A O 1
ATOM 710 N N . LEU A 1 95 ? 5.374 -7.451 -13.997 1.00 82.12 95 LEU A N 1
ATOM 711 C CA . LEU A 1 95 ? 6.299 -6.592 -13.253 1.00 82.12 95 LEU A CA 1
ATOM 712 C C . LEU A 1 95 ? 6.438 -5.214 -13.903 1.00 82.12 95 LEU A C 1
ATOM 714 O O . LEU A 1 95 ? 6.504 -4.198 -13.210 1.00 82.12 95 LEU A O 1
ATOM 718 N N . ILE A 1 96 ? 6.395 -5.162 -15.232 1.00 80.19 96 ILE A N 1
ATOM 719 C CA . ILE A 1 96 ? 6.497 -3.920 -15.985 1.00 80.19 96 ILE A CA 1
ATOM 720 C C . ILE A 1 96 ? 5.283 -3.023 -15.690 1.00 80.19 96 ILE A C 1
ATOM 722 O O . ILE A 1 96 ? 5.415 -1.802 -15.681 1.00 80.19 96 ILE A O 1
ATOM 726 N N . ARG A 1 97 ? 4.099 -3.585 -15.408 1.00 81.50 97 ARG A N 1
ATOM 727 C CA . ARG A 1 97 ? 2.889 -2.837 -15.000 1.00 81.50 97 ARG A CA 1
ATOM 728 C C . ARG A 1 97 ? 2.844 -2.552 -13.505 1.00 81.50 97 ARG A C 1
ATOM 730 O O . ARG A 1 97 ? 2.467 -1.447 -13.126 1.00 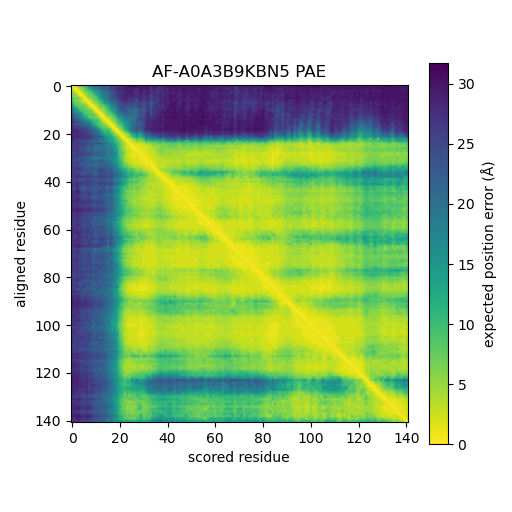81.50 97 ARG A O 1
ATOM 737 N N . PHE A 1 98 ? 3.239 -3.517 -12.684 1.00 87.75 98 PHE A N 1
ATOM 738 C CA . PHE A 1 98 ? 3.194 -3.448 -11.227 1.00 87.75 98 PHE A CA 1
ATOM 739 C C . PHE A 1 98 ? 4.084 -2.333 -10.660 1.00 87.75 98 PHE A C 1
ATOM 741 O O . PHE A 1 98 ? 3.609 -1.480 -9.909 1.00 87.75 98 PHE A O 1
ATOM 748 N N . TRP A 1 99 ? 5.362 -2.294 -11.043 1.00 89.50 99 TRP A N 1
ATOM 749 C CA . TRP A 1 99 ? 6.340 -1.387 -10.433 1.00 89.50 99 TRP A CA 1
ATOM 750 C C . TRP A 1 99 ? 6.066 0.107 -10.646 1.00 89.50 99 TRP A C 1
ATOM 752 O O . TRP A 1 99 ? 6.198 0.863 -9.683 1.00 89.50 99 TRP A O 1
ATOM 762 N N . PRO A 1 100 ? 5.601 0.563 -11.825 1.00 89.19 100 PRO A N 1
ATOM 763 C CA . PRO A 1 100 ? 5.121 1.931 -11.989 1.00 89.19 100 PRO A CA 1
ATOM 764 C C . PRO A 1 100 ? 4.050 2.341 -10.971 1.00 89.19 100 PRO A C 1
ATOM 766 O O . PRO A 1 100 ? 4.102 3.464 -10.469 1.00 89.19 100 PRO A O 1
ATOM 769 N N . TYR A 1 101 ? 3.106 1.453 -10.623 1.00 91.81 101 TYR A N 1
ATOM 770 C CA . TYR A 1 101 ? 2.125 1.745 -9.572 1.00 91.81 101 TYR A CA 1
ATOM 771 C C . TYR A 1 101 ? 2.794 1.882 -8.204 1.00 91.81 101 TYR A C 1
ATOM 773 O O . TYR A 1 101 ? 2.496 2.837 -7.492 1.00 91.81 101 TYR A O 1
ATOM 781 N N . VAL A 1 102 ? 3.718 0.982 -7.855 1.00 92.38 102 VAL A N 1
ATOM 782 C CA . VAL A 1 102 ? 4.442 1.027 -6.574 1.00 92.38 102 VAL A CA 1
ATOM 783 C C . VAL A 1 102 ? 5.237 2.321 -6.432 1.00 92.38 102 VAL A C 1
ATOM 785 O O . VAL A 1 102 ? 5.033 3.057 -5.469 1.00 92.38 102 VAL A O 1
ATOM 788 N N . PHE A 1 103 ? 6.095 2.645 -7.400 1.00 92.06 103 PHE A N 1
ATOM 789 C CA . PHE A 1 103 ? 6.930 3.841 -7.309 1.00 92.06 103 PHE A CA 1
ATOM 790 C C . PHE A 1 103 ? 6.102 5.124 -7.341 1.00 92.06 103 PHE A C 1
ATOM 792 O O . PHE A 1 103 ? 6.408 6.059 -6.612 1.00 92.06 103 PHE A O 1
ATOM 799 N N . THR A 1 104 ? 5.007 5.157 -8.108 1.00 92.06 104 THR A N 1
ATOM 800 C CA . THR A 1 104 ? 4.093 6.310 -8.099 1.00 92.06 104 THR A CA 1
ATOM 801 C C . THR A 1 104 ? 3.375 6.449 -6.755 1.00 92.06 104 THR A C 1
ATOM 803 O O . THR A 1 104 ? 3.189 7.566 -6.277 1.00 92.06 104 THR A O 1
ATOM 806 N N . ALA A 1 105 ? 2.967 5.343 -6.123 1.00 93.81 105 ALA A N 1
ATOM 807 C CA . ALA A 1 105 ? 2.348 5.375 -4.799 1.00 93.81 105 ALA A CA 1
ATOM 808 C C . ALA A 1 105 ? 3.320 5.904 -3.734 1.00 93.81 105 ALA A C 1
ATOM 810 O O . ALA A 1 105 ? 2.925 6.709 -2.892 1.00 93.81 105 ALA A O 1
ATOM 811 N N . LEU A 1 106 ? 4.583 5.474 -3.798 1.00 92.94 106 LEU A N 1
ATOM 812 C CA . LEU A 1 106 ? 5.642 5.929 -2.899 1.00 92.94 106 LEU A CA 1
ATOM 813 C C . LEU A 1 106 ? 5.974 7.407 -3.121 1.00 92.94 106 LEU A C 1
ATOM 815 O O . LEU A 1 106 ? 5.967 8.172 -2.162 1.00 92.94 106 LEU A O 1
ATOM 819 N N . GLU A 1 107 ? 6.150 7.838 -4.371 1.00 91.06 107 GLU A N 1
ATOM 820 C CA . GLU A 1 107 ? 6.449 9.233 -4.722 1.00 91.06 107 GLU A CA 1
ATOM 821 C C . GLU A 1 107 ? 5.356 10.205 -4.240 1.00 91.06 107 GLU A C 1
ATOM 823 O O . GLU A 1 107 ? 5.657 11.304 -3.780 1.00 91.06 107 GLU A O 1
ATOM 828 N N . ARG A 1 108 ? 4.079 9.789 -4.272 1.00 91.19 108 ARG A N 1
ATOM 829 C CA . ARG A 1 108 ? 2.946 10.587 -3.758 1.00 91.19 108 ARG A CA 1
ATOM 830 C C . ARG A 1 108 ? 2.991 10.820 -2.252 1.00 91.19 108 ARG A C 1
ATOM 832 O O . ARG A 1 108 ? 2.450 11.814 -1.777 1.00 91.19 108 ARG A O 1
ATOM 839 N N . VAL A 1 109 ? 3.558 9.876 -1.511 1.00 92.69 109 VAL A N 1
ATOM 840 C CA . VAL A 1 109 ? 3.581 9.887 -0.045 1.00 92.69 109 VAL A CA 1
ATOM 841 C C . VAL A 1 109 ? 4.889 10.463 0.484 1.00 92.69 109 VAL A C 1
ATOM 843 O O . VAL A 1 109 ? 4.897 11.168 1.491 1.00 92.69 109 VAL A O 1
ATOM 846 N N . HIS A 1 110 ? 5.986 10.178 -0.208 1.00 9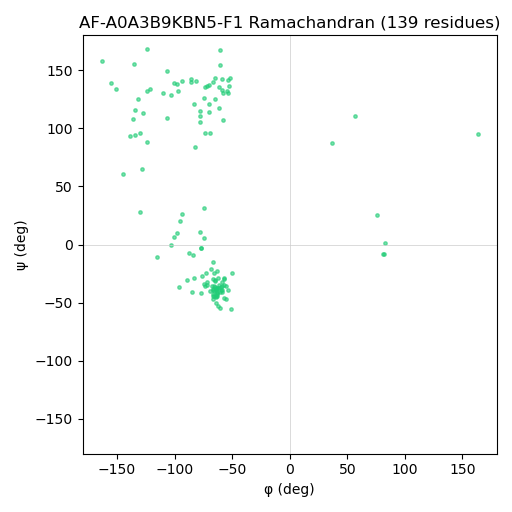1.88 110 HIS A N 1
ATOM 847 C CA . HIS A 1 110 ? 7.322 10.643 0.106 1.00 91.88 110 HIS A CA 1
ATOM 848 C C . HIS A 1 110 ? 8.027 11.044 -1.200 1.00 91.88 110 HIS A C 1
ATOM 850 O O . HIS A 1 110 ? 8.633 10.187 -1.853 1.00 91.88 110 HIS A O 1
ATOM 856 N N . PRO A 1 111 ? 7.971 12.327 -1.597 1.00 91.00 111 PRO A N 1
ATOM 857 C CA . PRO A 1 111 ? 8.640 12.808 -2.803 1.00 91.00 111 PRO A CA 1
ATOM 858 C C . PRO A 1 111 ? 10.132 12.454 -2.822 1.00 91.00 111 PRO A C 1
ATOM 860 O O . PRO A 1 111 ? 10.799 12.463 -1.785 1.00 91.00 111 PRO A O 1
ATOM 863 N N . GLY A 1 112 ? 10.649 12.106 -3.996 1.00 87.06 112 GLY A N 1
ATOM 864 C CA . GLY A 1 112 ? 12.015 11.631 -4.202 1.00 87.06 112 GLY A CA 1
ATOM 865 C C . GLY A 1 112 ? 12.236 10.150 -3.884 1.00 87.06 112 GLY A C 1
ATOM 866 O O . GLY A 1 112 ? 13.307 9.636 -4.192 1.00 87.06 112 GLY A O 1
ATOM 867 N N . SER A 1 113 ? 11.254 9.446 -3.308 1.00 86.50 113 SER A N 1
ATOM 868 C CA . SER A 1 113 ? 11.396 8.014 -3.025 1.00 86.50 113 SER A CA 1
ATOM 869 C C . SER A 1 113 ? 11.252 7.146 -4.270 1.00 86.50 113 SER A C 1
ATOM 871 O O . SER A 1 113 ? 11.816 6.068 -4.284 1.00 86.50 113 SER A O 1
ATOM 873 N N . GLY A 1 114 ? 10.531 7.566 -5.311 1.00 80.94 114 GLY A N 1
ATOM 874 C CA . GLY A 1 114 ? 10.314 6.781 -6.532 1.00 80.94 114 GLY A CA 1
ATOM 875 C C . GLY A 1 114 ? 10.918 7.401 -7.792 1.00 80.94 114 GLY A C 1
ATOM 876 O O . GLY A 1 114 ? 10.968 6.739 -8.826 1.00 80.94 114 GLY A O 1
ATOM 877 N N . ALA A 1 115 ? 11.372 8.655 -7.726 1.00 83.44 115 ALA A N 1
ATOM 878 C CA . ALA A 1 115 ? 11.750 9.459 -8.888 1.00 83.44 115 ALA A CA 1
ATOM 879 C C . ALA A 1 115 ? 12.810 8.811 -9.801 1.00 83.44 115 ALA A C 1
ATOM 881 O O . ALA A 1 115 ? 12.622 8.768 -11.017 1.00 83.44 115 ALA A O 1
ATOM 882 N N . SER A 1 116 ? 13.898 8.274 -9.241 1.00 83.19 116 SER A N 1
ATOM 883 C CA . SER A 1 116 ? 14.977 7.631 -10.011 1.00 83.19 116 SER A CA 1
ATOM 884 C C . SER A 1 116 ? 14.497 6.371 -10.739 1.00 83.19 116 SER A C 1
ATOM 886 O O . SER A 1 116 ? 14.767 6.191 -11.927 1.00 83.19 116 SER A O 1
ATOM 888 N N . ALA A 1 117 ? 13.722 5.526 -10.059 1.00 84.81 117 ALA A N 1
ATOM 889 C CA . ALA A 1 117 ? 13.157 4.312 -10.639 1.00 84.81 117 ALA A CA 1
ATOM 890 C C . ALA A 1 117 ? 12.076 4.613 -11.694 1.00 84.81 117 ALA A C 1
ATOM 892 O O . ALA A 1 117 ? 12.036 3.974 -12.748 1.00 84.81 117 ALA A O 1
ATOM 893 N N . LEU A 1 118 ? 11.228 5.619 -11.447 1.00 83.75 118 LEU A N 1
ATOM 894 C CA . LEU A 1 118 ? 10.225 6.093 -12.404 1.00 83.75 118 LEU A CA 1
ATOM 895 C C . LEU A 1 118 ? 10.875 6.653 -13.669 1.00 83.75 118 LEU A C 1
ATOM 897 O O . LEU A 1 118 ? 10.426 6.321 -14.763 1.00 83.75 118 LEU A O 1
ATOM 901 N N . ALA A 1 119 ? 11.951 7.432 -13.538 1.00 83.38 119 ALA A N 1
ATOM 902 C CA . ALA A 1 119 ? 12.672 7.983 -14.681 1.00 83.38 119 ALA A CA 1
ATOM 903 C C . ALA A 1 119 ? 13.233 6.881 -15.596 1.00 83.38 119 ALA A C 1
ATOM 905 O O . ALA A 1 119 ? 13.114 6.980 -16.816 1.00 83.38 119 ALA A O 1
ATOM 906 N N . LEU A 1 120 ? 13.769 5.794 -15.026 1.00 81.12 120 LEU A N 1
ATOM 907 C CA . LEU A 1 120 ? 14.239 4.638 -15.801 1.00 81.12 120 LEU A CA 1
ATOM 908 C C . LEU A 1 120 ? 13.092 3.911 -16.518 1.00 81.12 120 LEU A C 1
ATOM 910 O O . LEU A 1 120 ? 13.235 3.507 -17.672 1.00 81.12 120 LEU A O 1
ATOM 914 N N . LEU A 1 121 ? 11.945 3.764 -15.853 1.00 78.00 121 LEU A N 1
ATOM 915 C CA . LEU A 1 121 ? 10.760 3.107 -16.409 1.00 78.00 121 LEU A CA 1
ATOM 916 C C . LEU A 1 121 ? 10.050 3.932 -17.493 1.00 78.00 121 LEU A C 1
ATOM 918 O O . LEU A 1 121 ? 9.447 3.351 -18.393 1.00 78.00 121 LEU A O 1
ATOM 922 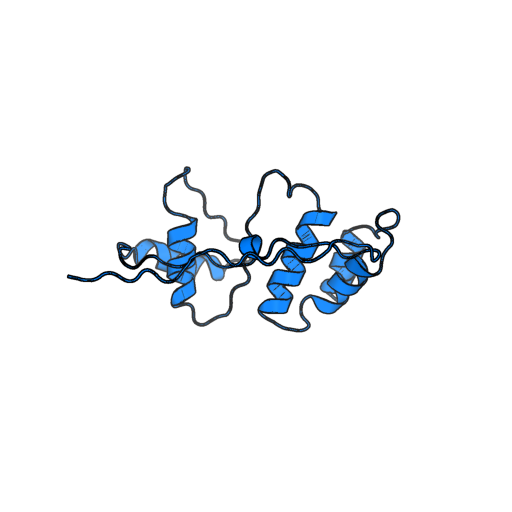N N . GLN A 1 122 ? 10.087 5.262 -17.395 1.00 75.31 122 GLN A N 1
ATOM 923 C CA . GLN A 1 122 ? 9.439 6.186 -18.335 1.00 75.31 122 GLN A CA 1
ATOM 924 C C . GLN A 1 122 ? 10.347 6.576 -19.507 1.00 75.31 122 GLN A C 1
ATOM 926 O O . GLN A 1 122 ? 9.852 6.835 -20.598 1.00 75.31 122 GLN A O 1
ATOM 931 N N . GLY A 1 123 ? 11.665 6.620 -19.292 1.00 67.88 123 GLY A N 1
ATOM 932 C CA . GLY A 1 123 ? 12.646 7.017 -20.306 1.00 67.88 123 GLY A CA 1
ATOM 933 C C . GLY A 1 123 ? 13.085 5.897 -21.255 1.00 67.88 123 GLY A C 1
ATOM 934 O O . GLY A 1 123 ? 13.788 6.175 -22.224 1.00 67.88 123 GLY A O 1
ATOM 935 N N . SER A 1 124 ? 12.699 4.646 -20.990 1.00 61.72 124 SER A N 1
ATOM 936 C CA . SER A 1 124 ? 13.111 3.483 -21.787 1.00 61.72 124 SER A CA 1
ATOM 937 C C . SER A 1 124 ? 12.094 3.159 -22.884 1.00 61.72 124 SER A C 1
ATOM 939 O O . SER A 1 124 ? 10.885 3.193 -22.646 1.00 61.72 124 SER A O 1
ATOM 941 N N . ASP A 1 125 ? 12.574 2.777 -24.072 1.00 66.06 125 ASP A N 1
ATOM 942 C CA . ASP A 1 125 ? 11.731 2.154 -25.101 1.00 66.06 125 ASP A CA 1
ATOM 943 C C . ASP A 1 125 ? 11.013 0.931 -24.485 1.00 66.06 125 ASP A C 1
ATOM 945 O O . ASP A 1 125 ? 11.679 0.101 -23.854 1.00 66.06 125 ASP A O 1
ATOM 949 N N . PRO A 1 126 ? 9.680 0.780 -24.640 1.00 63.25 126 PRO A N 1
ATOM 950 C CA . PRO A 1 126 ? 8.944 -0.389 -24.158 1.00 63.25 126 PRO A CA 1
ATOM 951 C C . PRO A 1 126 ? 9.541 -1.741 -24.578 1.00 63.25 126 PRO A C 1
ATOM 953 O O . PRO A 1 126 ? 9.311 -2.734 -23.889 1.00 63.25 126 PRO A O 1
ATOM 956 N N . GLN A 1 127 ? 10.294 -1.796 -25.684 1.00 62.06 127 GLN A N 1
ATOM 957 C CA . GLN A 1 127 ? 10.975 -3.004 -26.162 1.00 62.06 127 GLN A CA 1
ATOM 958 C C . GLN A 1 127 ? 12.385 -3.218 -25.577 1.00 62.06 127 GLN A C 1
ATOM 960 O O . GLN A 1 127 ? 12.968 -4.279 -25.793 1.00 62.06 127 GLN A O 1
ATOM 965 N N . GLN A 1 128 ? 12.938 -2.254 -24.832 1.00 68.19 128 GLN A N 1
ATOM 966 C CA . GLN A 1 128 ? 14.303 -2.295 -24.279 1.00 68.19 128 GLN A CA 1
ATOM 967 C C . GLN A 1 128 ? 14.368 -1.971 -22.779 1.00 68.19 128 GLN A C 1
ATOM 969 O O . GLN A 1 128 ? 15.385 -1.482 -22.286 1.00 68.19 128 GLN A O 1
ATOM 974 N N . LEU A 1 129 ? 13.298 -2.246 -22.032 1.00 68.81 129 LEU A N 1
ATOM 975 C CA . LEU A 1 129 ? 13.296 -2.045 -20.585 1.00 68.81 129 LEU A CA 1
ATOM 976 C C . LEU A 1 129 ? 14.419 -2.863 -19.920 1.00 68.81 129 LEU A C 1
ATOM 978 O O . LEU A 1 129 ? 14.533 -4.065 -20.188 1.00 68.81 129 LEU A O 1
ATOM 982 N N . PRO A 1 130 ? 15.239 -2.242 -19.049 1.00 75.62 130 PRO A N 1
ATOM 983 C CA . PRO A 1 130 ? 16.228 -2.984 -18.287 1.00 75.62 130 PRO A CA 1
ATOM 984 C C . PRO A 1 130 ? 15.535 -4.036 -17.406 1.00 75.62 130 PRO A C 1
ATOM 986 O O . PRO A 1 130 ? 14.373 -3.850 -17.023 1.00 75.62 130 PRO A O 1
ATOM 989 N N . PRO A 1 131 ? 16.239 -5.127 -17.052 1.00 82.88 131 PRO A N 1
ATOM 990 C CA . PRO A 1 131 ? 15.732 -6.102 -16.099 1.00 82.88 131 PRO A CA 1
ATOM 991 C C . PRO A 1 131 ? 15.275 -5.411 -14.817 1.00 82.88 131 PRO A C 1
ATOM 993 O O . PRO A 1 131 ? 15.879 -4.431 -14.361 1.00 82.88 131 PRO A O 1
ATOM 996 N N . ILE A 1 132 ? 14.196 -5.913 -14.226 1.00 81.94 132 ILE A N 1
ATOM 997 C CA . ILE A 1 132 ? 13.580 -5.248 -13.082 1.00 81.94 132 ILE A CA 1
ATOM 998 C C . ILE A 1 132 ? 14.523 -5.177 -11.878 1.00 81.94 132 ILE A C 1
ATOM 1000 O O . ILE A 1 132 ? 14.492 -4.221 -11.111 1.00 81.94 132 ILE A O 1
ATOM 1004 N N . GLU A 1 133 ? 15.430 -6.140 -11.758 1.00 84.00 133 GLU A N 1
ATOM 1005 C CA . GLU A 1 133 ? 16.467 -6.209 -10.738 1.00 84.00 133 GLU A CA 1
ATOM 1006 C C . GLU A 1 133 ? 17.399 -4.996 -10.804 1.00 84.00 133 GLU A C 1
ATOM 1008 O O . GLU A 1 133 ? 17.809 -4.471 -9.770 1.00 84.00 133 GLU A O 1
ATOM 1013 N N . THR A 1 134 ? 17.702 -4.506 -12.010 1.00 82.56 134 THR A N 1
ATOM 1014 C CA . THR A 1 134 ? 18.509 -3.297 -12.204 1.00 82.56 134 THR A CA 1
ATOM 1015 C C . THR A 1 134 ? 17.769 -2.068 -11.690 1.00 82.56 134 THR A C 1
ATOM 1017 O O . THR A 1 134 ? 18.349 -1.266 -10.962 1.00 82.56 134 THR A O 1
ATOM 1020 N N . ILE A 1 135 ? 16.477 -1.950 -12.002 1.00 82.44 135 ILE A N 1
ATOM 1021 C CA . ILE A 1 135 ? 15.636 -0.838 -11.537 1.00 82.44 135 ILE A CA 1
ATOM 1022 C C . ILE A 1 135 ? 15.529 -0.855 -10.006 1.00 82.44 135 ILE A C 1
ATOM 1024 O O . ILE A 1 135 ? 15.701 0.180 -9.367 1.00 82.44 135 ILE A O 1
ATOM 1028 N N . LEU A 1 136 ? 15.308 -2.028 -9.407 1.00 83.12 136 LEU A N 1
ATOM 1029 C CA . LEU A 1 136 ? 15.229 -2.182 -7.951 1.00 83.12 136 LEU A CA 1
ATOM 1030 C C . LEU A 1 136 ? 16.555 -1.882 -7.258 1.00 83.12 136 LEU A C 1
ATOM 1032 O O . LEU A 1 136 ? 16.566 -1.288 -6.186 1.00 83.12 136 LEU A O 1
ATOM 1036 N N . THR A 1 137 ? 17.672 -2.244 -7.882 1.00 84.75 137 THR A N 1
ATOM 1037 C CA . THR A 1 137 ? 19.006 -1.950 -7.350 1.00 84.75 137 THR A CA 1
ATOM 1038 C C . THR A 1 137 ? 19.283 -0.447 -7.342 1.00 84.75 137 THR A C 1
ATOM 1040 O O . THR A 1 137 ? 19.801 0.064 -6.356 1.00 84.75 137 THR A O 1
ATOM 1043 N N . VAL A 1 138 ? 18.911 0.273 -8.408 1.00 85.00 138 VAL A N 1
ATOM 1044 C CA . VAL A 1 138 ? 19.036 1.743 -8.474 1.00 85.00 138 VAL A CA 1
ATOM 1045 C C . VAL A 1 138 ? 18.106 2.436 -7.478 1.00 85.00 138 VAL A C 1
ATOM 1047 O O . VAL A 1 138 ? 18.407 3.525 -7.011 1.00 85.00 138 VAL A O 1
ATOM 1050 N N . TRP A 1 139 ? 16.966 1.828 -7.164 1.00 82.44 139 TRP A N 1
ATOM 1051 C CA . TRP A 1 139 ? 16.031 2.377 -6.189 1.00 82.44 139 TRP A CA 1
ATOM 1052 C C . TRP A 1 139 ? 16.516 2.237 -4.736 1.00 82.44 139 TRP A C 1
ATOM 1054 O O . TRP A 1 139 ? 16.250 3.110 -3.915 1.00 82.44 139 TRP A O 1
ATOM 1064 N N . ILE A 1 140 ? 17.195 1.133 -4.413 1.00 83.56 140 ILE A N 1
ATOM 1065 C CA . ILE A 1 140 ? 17.621 0.804 -3.042 1.00 83.56 140 ILE A CA 1
ATOM 1066 C C . ILE A 1 140 ? 18.942 1.491 -2.650 1.00 83.56 140 ILE A C 1
ATOM 1068 O O . ILE A 1 140 ? 19.155 1.733 -1.461 1.00 83.56 140 ILE A O 1
ATOM 1072 N N . ASN A 1 141 ? 19.817 1.772 -3.622 1.00 72.50 141 ASN A N 1
ATOM 1073 C CA . ASN A 1 141 ? 21.150 2.358 -3.415 1.00 72.50 141 ASN A CA 1
ATOM 1074 C C . ASN A 1 141 ? 21.161 3.876 -3.607 1.00 72.50 141 ASN A C 1
ATOM 1076 O O . ASN A 1 141 ? 21.878 4.542 -2.827 1.00 72.50 141 ASN A O 1
#

Foldseek 3Di:
DDDDDDDPDDPDDDDDDDDPFDPDDDVVQWDQDAADPPDDDDVVVLVVVVVQVVDPDDDDDDDPPPCPSNSVSVSQVPDPAFDTGGHDDPVCPDCLNVLLSVLVSVCVRPNPLNVQLNCLSRVDDPVDRDDVVVSVVRNVD

Secondary structure (DSSP, 8-state):
-------------------TT-----GGGGSPPPPPTTPPP-HHHHHHHHHHTTSS-------TTS-HHHHHHHHHHT-SS--------GGG--HHHHHHHHHHHHHHHSTTSSHHHHHHHHHS-TTSPPPHHHHHHHHH-

Mean predicted aligned error: 10.85 Å

Solvent-accessible surface area (backbone atoms only — not comparable to full-atom values): 9388 Å² total; per-residue (Å²): 142,81,88,81,82,79,85,91,80,81,82,79,85,74,84,93,74,86,78,87,73,75,80,85,73,68,65,74,36,47,49,75,64,80,72,62,93,88,64,80,87,55,67,74,57,45,54,51,50,64,58,35,68,79,42,100,72,71,86,89,86,75,66,90,88,71,45,67,68,56,54,49,32,51,44,54,75,76,43,97,62,88,78,64,34,75,65,83,56,87,87,44,85,36,68,84,61,37,49,60,51,52,32,51,22,38,28,75,66,40,76,74,68,13,52,71,41,46,50,57,68,55,73,39,56,90,92,62,60,73,60,67,67,59,45,52,49,67,56,76,106

Sequence (141 aa):
MQNNLAPRDALASGDTKGLTGERLLLVTKLAIPPVRSDLVARPRLTSQLQLGIQRPFTLIAAPAGFGKTTVLSAWLEDAPFSAAWVSLERGDDDLIRFWPYVFTALERVHPGSGASALALLQGSDPQQLPPIETILTVWIN

Radius of gyration: 19.34 Å; Cα contacts (8 Å, |Δi|>4): 88; chains: 1; bounding box: 62×36×49 Å